Protein AF-A0A4S4L5M2-F1 (afdb_monomer_lite)

Organism: NCBI:txid1095465

InterPro domains:
  IPR040050 Zinc finger protein 830-like [PTHR13278] (2-107)

Foldseek 3Di:
DCVVVVVVVVVVVVPPDPDPQWDQDPVRFTAGNLQRDTDPDPPVVVCPDPSSVVSNVVSVVVVVVVVVVVVVVVVVVVVVVVVVVVVVVPDDDDDDDDDDPPCPVVVVVPPPD

Secondary structure (DSSP, 8-state):
--HHHHHHHHHHHHTS---TTEEE-TTS-EEETTT-SB--S-HHHHHTSHHHHHHHHHHHHHHHHHHHHHHHHHHHHHHHHHHHHHHHTT-SS---S-S--TTTTTTTGGG--

Radius of gyration: 33.26 Å; chains: 1; bounding box: 83×59×76 Å

Structure (mmCIF, N/CA/C/O backbone):
data_AF-A0A4S4L5M2-F1
#
_entry.id   AF-A0A4S4L5M2-F1
#
loop_
_atom_site.group_PDB
_atom_site.id
_atom_site.type_symbol
_atom_site.label_atom_id
_atom_site.label_alt_id
_atom_site.label_comp_id
_atom_site.label_asym_id
_atom_site.label_entity_id
_atom_site.label_seq_id
_atom_site.pdbx_PDB_ins_code
_atom_site.Cartn_x
_atom_site.Cartn_y
_atom_site.Cartn_z
_atom_site.occupancy
_atom_site.B_iso_or_equiv
_atom_site.auth_seq_id
_atom_site.auth_comp_id
_atom_site.auth_asym_id
_atom_site.auth_atom_id
_atom_site.pdbx_PDB_model_num
ATOM 1 N N . MET A 1 1 ? -35.259 0.597 23.510 1.00 49.66 1 MET A N 1
ATOM 2 C CA . MET A 1 1 ? -34.130 1.521 23.776 1.00 49.66 1 MET A CA 1
ATOM 3 C C . MET A 1 1 ? -32.832 0.956 23.187 1.00 49.66 1 MET A C 1
ATOM 5 O O . MET A 1 1 ? -31.989 0.442 23.911 1.00 49.66 1 MET A O 1
ATOM 9 N N . SER A 1 2 ? -32.679 0.988 21.860 1.00 57.12 2 SER A N 1
ATOM 10 C CA . SER A 1 2 ? -31.578 0.326 21.120 1.00 57.12 2 SER A CA 1
ATOM 11 C C . SER A 1 2 ? -30.596 1.308 20.472 1.00 57.12 2 SER A C 1
ATOM 13 O O . SER A 1 2 ? -29.678 0.909 19.754 1.00 57.12 2 SER A O 1
ATOM 15 N N . ASP A 1 3 ? -30.788 2.598 20.715 1.00 69.62 3 ASP A N 1
ATOM 16 C CA . ASP A 1 3 ? -30.326 3.638 19.798 1.00 69.62 3 ASP A CA 1
ATOM 17 C C . ASP A 1 3 ? -28.936 4.160 20.166 1.00 69.62 3 ASP A C 1
ATOM 19 O O . ASP A 1 3 ? -28.155 4.481 19.278 1.00 69.62 3 ASP A O 1
ATOM 23 N N . VAL A 1 4 ? -28.538 4.062 21.440 1.00 77.12 4 VAL A N 1
ATOM 24 C CA . VAL A 1 4 ? -27.172 4.377 21.902 1.00 77.12 4 VAL A CA 1
ATOM 25 C C . VAL A 1 4 ? -26.142 3.416 21.307 1.00 77.12 4 VAL A C 1
ATOM 27 O O . VAL A 1 4 ? -2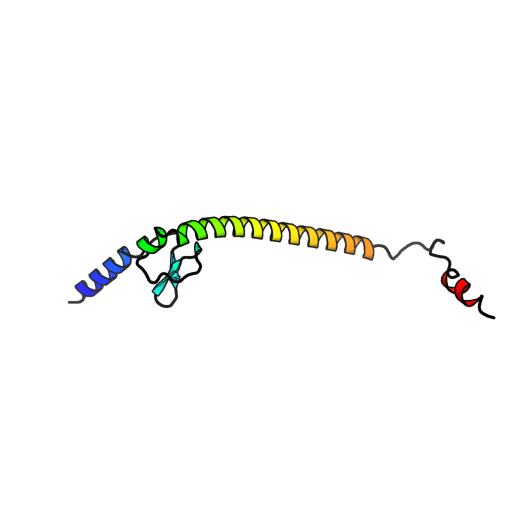5.093 3.837 20.826 1.00 77.12 4 VAL A O 1
ATOM 30 N N . ARG A 1 5 ? -26.440 2.108 21.274 1.00 72.00 5 ARG A N 1
ATOM 31 C CA . ARG A 1 5 ? -25.525 1.110 20.690 1.00 72.00 5 ARG A CA 1
ATOM 32 C C . ARG A 1 5 ? -25.369 1.309 19.183 1.00 72.00 5 ARG A C 1
ATOM 34 O O . ARG A 1 5 ? -24.265 1.153 18.670 1.00 72.00 5 ARG A O 1
ATOM 41 N N . LYS A 1 6 ? -26.448 1.676 18.483 1.00 74.69 6 LYS A N 1
ATOM 42 C CA . LYS A 1 6 ? -26.414 2.006 17.051 1.00 74.69 6 LYS A CA 1
ATOM 43 C C . LYS A 1 6 ? -25.616 3.289 16.794 1.00 74.69 6 LYS A C 1
ATOM 45 O O . LYS A 1 6 ? -24.751 3.275 15.926 1.00 74.69 6 LYS A O 1
ATOM 50 N N . LEU A 1 7 ? -25.811 4.332 17.604 1.00 66.69 7 LEU A N 1
ATOM 51 C CA . LEU A 1 7 ? -25.052 5.588 17.541 1.00 66.69 7 LEU A CA 1
ATOM 52 C C . LEU A 1 7 ? -23.551 5.387 17.780 1.00 66.69 7 LEU A C 1
ATOM 54 O O . LEU A 1 7 ? -22.736 5.872 17.002 1.00 66.69 7 LEU A O 1
ATOM 58 N N . LEU A 1 8 ? -23.165 4.619 18.802 1.00 71.56 8 LEU A N 1
ATOM 59 C CA . LEU A 1 8 ? -21.753 4.323 19.081 1.00 71.56 8 LEU A CA 1
ATOM 60 C C . LEU A 1 8 ? -21.114 3.469 17.979 1.00 71.56 8 LEU A C 1
ATOM 62 O O . LEU A 1 8 ? -19.937 3.642 17.656 1.00 71.56 8 LEU A O 1
ATOM 66 N N . LYS A 1 9 ? -21.884 2.557 17.374 1.00 64.12 9 LYS A N 1
ATOM 67 C CA . LYS A 1 9 ? -21.423 1.737 16.248 1.00 64.12 9 LYS A CA 1
ATOM 68 C C . LYS A 1 9 ? -21.266 2.575 14.975 1.00 64.12 9 LYS A C 1
ATOM 70 O O . LYS A 1 9 ? -20.269 2.391 14.285 1.00 64.12 9 LYS A O 1
ATOM 75 N N . ALA A 1 10 ? -22.169 3.522 14.720 1.00 60.94 10 ALA A N 1
ATOM 76 C CA . ALA A 1 10 ? -22.063 4.496 13.632 1.00 60.94 10 ALA A CA 1
ATOM 77 C C . ALA A 1 10 ? -20.855 5.433 13.823 1.00 60.94 10 ALA A C 1
ATOM 79 O O . ALA A 1 10 ? -20.025 5.554 12.928 1.00 60.94 10 ALA A O 1
ATOM 80 N N . LYS A 1 11 ? -20.651 5.980 15.028 1.00 63.62 11 LYS A N 1
ATOM 81 C CA . LYS A 1 11 ? -19.477 6.813 15.349 1.00 63.62 11 LYS A CA 1
ATOM 82 C C . LYS A 1 11 ? -18.151 6.061 15.212 1.00 63.62 11 LYS A C 1
ATOM 84 O O . LYS A 1 11 ? -17.164 6.613 14.740 1.00 63.62 11 LYS A O 1
ATOM 89 N N . ARG A 1 12 ? -18.121 4.770 15.557 1.00 63.25 12 ARG A N 1
ATOM 90 C CA . ARG A 1 12 ? -16.941 3.915 15.337 1.00 63.25 12 ARG A CA 1
ATOM 91 C C . ARG A 1 12 ? -16.690 3.630 13.850 1.00 63.25 12 ARG A C 1
ATOM 93 O O . ARG A 1 12 ? -15.552 3.370 13.474 1.00 63.25 12 ARG A O 1
ATOM 100 N N . GLN A 1 13 ? -17.731 3.645 13.017 1.00 58.47 13 GLN A N 1
ATOM 101 C CA . GLN A 1 13 ? -17.596 3.537 11.563 1.00 58.47 13 GLN A CA 1
ATOM 102 C C . GLN A 1 13 ? -17.086 4.841 10.940 1.00 58.47 13 GLN A C 1
ATOM 104 O O . GLN A 1 13 ? -16.251 4.766 10.047 1.00 58.47 13 GLN A O 1
ATOM 109 N N . GLU A 1 14 ? -17.506 6.001 11.451 1.00 58.38 14 GLU A N 1
ATOM 110 C CA . GLU A 1 14 ? -16.975 7.318 11.055 1.00 58.38 14 GLU A CA 1
ATOM 111 C C . GLU A 1 14 ? -15.496 7.493 11.435 1.00 58.38 14 GLU A C 1
ATOM 113 O O . GLU A 1 14 ? -14.732 8.068 10.673 1.00 58.38 14 GLU A O 1
ATOM 118 N N . ALA A 1 15 ? -15.062 6.942 12.574 1.00 61.12 15 ALA A N 1
A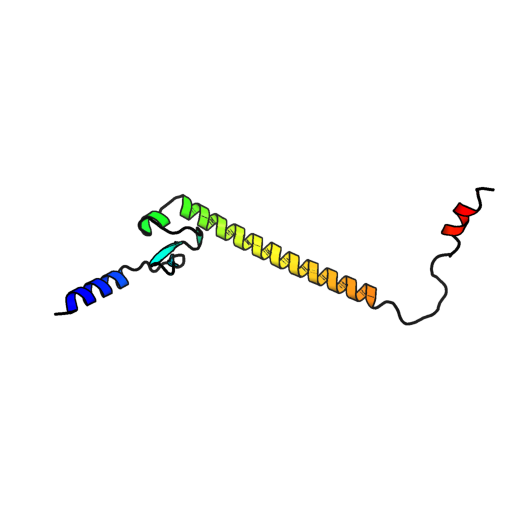TOM 119 C CA . ALA A 1 15 ? -13.656 6.940 12.990 1.00 61.12 15 ALA A CA 1
ATOM 120 C C . ALA A 1 15 ? -12.801 5.860 12.298 1.00 61.12 15 ALA A C 1
ATOM 122 O O . ALA A 1 15 ? -11.651 5.635 12.689 1.00 61.12 15 ALA A O 1
ATOM 123 N N . ARG A 1 16 ? -13.343 5.135 11.305 1.00 69.19 16 ARG A N 1
ATOM 124 C CA . ARG A 1 16 ? -12.507 4.238 10.505 1.00 69.19 16 ARG A CA 1
ATOM 125 C C . ARG A 1 16 ? -11.525 5.073 9.712 1.00 69.19 16 ARG A C 1
ATOM 127 O O . ARG A 1 16 ? -11.872 6.061 9.076 1.00 69.19 16 ARG A O 1
ATOM 134 N N . VAL A 1 17 ? -10.289 4.615 9.729 1.00 73.44 17 VAL A N 1
ATOM 135 C CA . VAL A 1 17 ? -9.215 5.227 8.972 1.00 73.44 17 VAL A CA 1
ATOM 136 C C . VAL A 1 17 ? -9.488 4.984 7.492 1.00 73.44 17 VAL A C 1
ATOM 138 O O . VAL A 1 17 ? -9.380 3.854 7.016 1.00 73.44 17 VAL A O 1
ATOM 141 N N . VAL A 1 18 ? -9.826 6.045 6.764 1.00 70.62 18 VAL A N 1
ATOM 142 C CA . VAL A 1 18 ? -9.896 6.033 5.301 1.00 70.62 18 VAL A CA 1
ATOM 143 C C . VAL A 1 18 ? -8.539 6.496 4.783 1.00 70.62 18 VAL A C 1
ATOM 145 O O . VAL A 1 18 ? -8.265 7.689 4.703 1.00 70.62 18 VAL A O 1
ATOM 148 N N . HIS A 1 19 ? -7.647 5.549 4.496 1.00 75.81 19 HIS A N 1
ATOM 149 C CA . HIS A 1 19 ? -6.320 5.845 3.958 1.00 75.81 19 HIS A CA 1
ATOM 150 C C . HIS A 1 19 ? -5.969 4.835 2.855 1.00 75.81 19 HIS A C 1
ATOM 152 O O . HIS A 1 19 ? -6.210 3.646 3.053 1.00 75.81 19 HIS A O 1
ATOM 158 N N . PRO A 1 20 ? -5.365 5.250 1.723 1.00 82.62 20 PRO A N 1
ATOM 159 C CA . PRO A 1 20 ? -5.123 4.376 0.563 1.00 82.62 20 PRO A CA 1
ATOM 160 C C . PRO A 1 20 ? -4.240 3.157 0.866 1.00 82.62 20 PRO A C 1
ATOM 162 O O . PRO A 1 20 ? -4.364 2.122 0.223 1.00 82.62 20 PRO A O 1
ATOM 165 N N . TYR A 1 21 ? -3.368 3.256 1.872 1.00 81.75 21 TYR A N 1
ATOM 1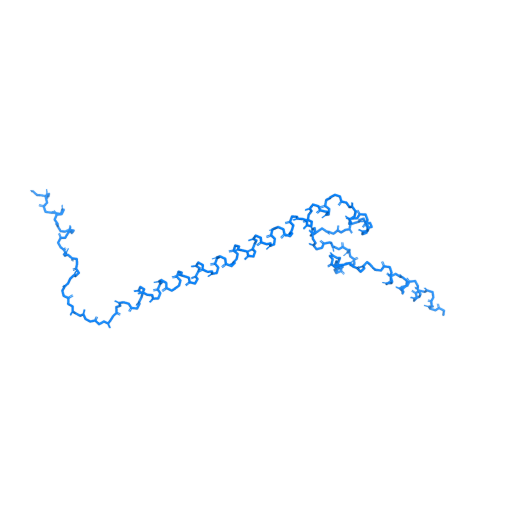66 C CA . TYR A 1 21 ? -2.512 2.148 2.314 1.00 81.75 21 TYR A CA 1
ATOM 167 C C . TYR A 1 21 ? -3.064 1.375 3.528 1.00 81.75 21 TYR A C 1
ATOM 169 O O . TYR A 1 21 ? -2.403 0.457 4.016 1.00 81.75 21 TYR A O 1
ATOM 177 N N . ALA A 1 22 ? -4.235 1.753 4.056 1.00 87.81 22 ALA A N 1
ATOM 178 C CA . ALA A 1 22 ? -4.873 1.069 5.179 1.00 87.81 22 ALA A CA 1
ATOM 179 C C . ALA A 1 22 ? -5.803 -0.031 4.671 1.00 87.81 22 ALA A C 1
ATOM 181 O O . ALA A 1 22 ? -6.756 0.225 3.943 1.00 87.81 22 ALA A O 1
ATOM 182 N N . THR A 1 23 ? -5.559 -1.258 5.115 1.00 83.81 23 THR A N 1
ATOM 183 C CA . THR A 1 23 ? -6.443 -2.399 4.865 1.00 83.81 23 THR A CA 1
ATOM 184 C C . THR A 1 23 ? -6.842 -3.022 6.192 1.00 83.81 23 THR A C 1
ATOM 186 O O . THR A 1 23 ? -6.032 -3.113 7.111 1.00 83.81 23 THR A O 1
ATOM 189 N N . TYR A 1 24 ? -8.098 -3.430 6.329 1.00 85.19 24 TYR A N 1
ATOM 190 C CA . TYR A 1 24 ? -8.557 -4.172 7.500 1.00 85.19 24 TYR A CA 1
ATOM 191 C C . TYR A 1 24 ? -8.498 -5.668 7.184 1.00 85.19 24 TYR A C 1
ATOM 193 O O . TYR A 1 24 ? -9.064 -6.114 6.190 1.00 85.19 24 TYR A O 1
ATOM 201 N N . GLY A 1 25 ? -7.799 -6.442 8.013 1.00 83.12 25 GLY A N 1
ATOM 202 C CA . GLY A 1 25 ? -7.789 -7.902 7.912 1.00 83.12 25 GLY A CA 1
ATOM 203 C C . GLY A 1 25 ? -9.085 -8.533 8.435 1.00 83.12 25 GLY A C 1
ATOM 204 O O . GLY A 1 25 ? -9.895 -7.869 9.082 1.00 83.12 25 GLY A O 1
ATOM 205 N N . ALA A 1 26 ? -9.246 -9.844 8.227 1.00 73.62 26 ALA A N 1
ATOM 206 C CA . ALA A 1 26 ? -10.436 -10.607 8.635 1.00 73.62 26 ALA A CA 1
ATOM 207 C C . ALA A 1 26 ? -10.762 -10.516 10.143 1.00 73.62 26 ALA A C 1
ATOM 209 O O . ALA A 1 26 ? -11.920 -10.617 10.534 1.00 73.62 26 ALA A O 1
ATOM 210 N N . GLY A 1 27 ? -9.759 -10.264 10.992 1.00 76.31 27 GLY A N 1
ATOM 211 C CA . GLY A 1 27 ? -9.929 -10.055 12.437 1.00 76.31 27 GLY A CA 1
ATOM 212 C C . GLY A 1 27 ? -10.200 -8.606 12.861 1.00 76.31 27 GLY A C 1
ATOM 213 O O . GLY A 1 27 ? -10.143 -8.304 14.049 1.00 76.31 27 GLY A O 1
ATOM 214 N N . GLY A 1 28 ? -10.416 -7.678 11.921 1.00 76.50 28 GLY A N 1
ATOM 215 C CA . GLY A 1 28 ? -10.565 -6.247 12.218 1.00 76.50 28 GLY A CA 1
ATOM 216 C C . GLY A 1 28 ? -9.255 -5.536 12.578 1.00 76.50 28 GLY A C 1
ATOM 217 O O . GLY A 1 28 ? -9.278 -4.372 12.976 1.00 76.50 28 GLY A O 1
ATOM 218 N N . GLN A 1 29 ? -8.111 -6.209 12.424 1.00 82.06 29 GLN A N 1
ATOM 219 C CA . GLN A 1 29 ? -6.793 -5.609 12.604 1.00 82.06 29 GLN A CA 1
ATOM 220 C C . GLN A 1 29 ? -6.444 -4.723 11.403 1.00 82.06 29 GLN A C 1
ATOM 222 O O . GLN A 1 29 ? -6.568 -5.146 10.253 1.00 82.06 29 GLN A O 1
ATOM 227 N N . LEU A 1 30 ? -5.971 -3.507 11.674 1.00 86.31 30 LEU A N 1
ATOM 228 C CA . LEU A 1 30 ? -5.426 -2.613 10.656 1.00 86.31 30 LEU A CA 1
ATOM 229 C C . LEU A 1 30 ? -4.086 -3.150 10.149 1.00 86.31 30 LEU A C 1
ATOM 231 O O . LEU A 1 30 ? -3.204 -3.494 10.934 1.00 86.31 30 LEU A O 1
ATOM 235 N N . ARG A 1 31 ? -3.908 -3.187 8.835 1.00 88.44 31 ARG A N 1
ATOM 236 C CA . ARG A 1 31 ? -2.676 -3.572 8.152 1.00 88.44 31 ARG A CA 1
ATOM 237 C C . ARG A 1 31 ? -2.279 -2.472 7.182 1.00 88.44 31 ARG A C 1
ATOM 239 O O . ARG A 1 31 ? -3.103 -1.967 6.421 1.00 88.44 31 ARG A O 1
ATOM 246 N N . CYS A 1 32 ? -1.003 -2.110 7.212 1.00 87.50 32 CYS A N 1
ATOM 247 C CA . CYS A 1 32 ? -0.433 -1.172 6.259 1.00 87.50 32 CYS A CA 1
ATOM 248 C C . CYS A 1 32 ? 0.099 -1.946 5.051 1.00 87.50 32 CYS A C 1
ATOM 250 O O . CYS A 1 32 ? 1.005 -2.765 5.209 1.00 87.50 32 CYS A O 1
ATOM 252 N N . THR A 1 33 ? -0.440 -1.699 3.858 1.00 86.88 33 THR A N 1
ATOM 253 C CA . THR A 1 33 ? -0.014 -2.391 2.627 1.00 86.88 33 THR A CA 1
ATOM 254 C C . THR A 1 33 ? 1.427 -2.052 2.261 1.00 86.88 33 THR A C 1
ATOM 256 O O . THR A 1 33 ? 2.198 -2.950 1.952 1.00 86.88 33 THR A O 1
ATOM 259 N N . ALA A 1 34 ? 1.837 -0.792 2.430 1.00 84.81 34 ALA A N 1
ATOM 260 C CA . ALA A 1 34 ? 3.201 -0.341 2.145 1.00 84.81 34 ALA A CA 1
ATOM 261 C C . ALA A 1 34 ? 4.265 -0.879 3.120 1.00 84.81 34 ALA A C 1
ATOM 263 O O . ALA A 1 34 ? 5.455 -0.797 2.846 1.00 84.81 34 ALA A O 1
ATOM 264 N N . CYS A 1 35 ? 3.875 -1.378 4.296 1.00 84.06 35 CYS A N 1
ATOM 265 C CA . CYS A 1 35 ? 4.813 -1.987 5.245 1.00 84.06 35 CYS A CA 1
ATOM 266 C C . CYS A 1 35 ? 4.644 -3.506 5.347 1.00 84.06 35 CYS A C 1
ATOM 268 O O . CYS A 1 35 ? 5.504 -4.167 5.912 1.00 84.06 35 CYS A O 1
ATOM 270 N N . GLY A 1 36 ? 3.516 -4.058 4.898 1.00 81.69 36 GLY A N 1
ATOM 271 C CA . GLY A 1 36 ? 3.146 -5.459 5.106 1.00 81.69 36 GLY A CA 1
ATOM 272 C C . GLY A 1 36 ? 2.819 -5.828 6.560 1.00 81.69 36 GLY A C 1
ATOM 273 O O . GLY A 1 36 ? 2.377 -6.953 6.809 1.00 81.69 36 GLY A O 1
ATOM 274 N N . VAL A 1 37 ? 2.973 -4.901 7.514 1.00 83.19 37 VAL A N 1
ATOM 275 C CA . VAL A 1 37 ? 2.840 -5.148 8.959 1.00 83.19 37 VAL A CA 1
ATOM 276 C C . VAL A 1 37 ? 1.432 -4.816 9.462 1.00 83.19 37 VAL A C 1
ATOM 278 O O . VAL A 1 37 ? 0.808 -3.834 9.049 1.00 83.19 37 VAL A O 1
ATOM 281 N N . GLY A 1 38 ? 0.945 -5.635 10.398 1.00 82.81 38 GLY A N 1
ATOM 282 C CA . GLY A 1 38 ? -0.241 -5.335 11.195 1.00 82.81 38 GLY A CA 1
ATOM 283 C C . GLY A 1 38 ? 0.029 -4.185 12.168 1.00 82.81 38 GLY A C 1
ATOM 284 O O . GLY A 1 38 ? 0.888 -4.278 13.044 1.00 82.81 38 GLY A O 1
ATOM 285 N N . VAL A 1 39 ? -0.719 -3.100 12.028 1.00 82.56 39 VAL A N 1
ATOM 286 C CA . VAL A 1 39 ? -0.617 -1.899 12.851 1.00 82.56 39 VAL A CA 1
ATOM 287 C C . VAL A 1 39 ? -1.244 -2.187 14.220 1.00 82.56 39 VAL A C 1
ATOM 289 O O . VAL A 1 39 ? -2.455 -2.350 14.338 1.00 82.56 39 VAL A O 1
ATOM 292 N N . LYS A 1 40 ? -0.399 -2.317 15.254 1.00 76.69 40 LYS A N 1
ATOM 293 C CA . LYS A 1 40 ? -0.815 -2.531 16.660 1.00 76.69 40 LYS A CA 1
ATOM 294 C C . LYS A 1 40 ? -1.033 -1.222 17.435 1.00 76.69 40 LYS A C 1
ATOM 296 O O . LYS A 1 40 ? -1.701 -1.224 18.461 1.00 76.69 40 LYS A O 1
ATOM 301 N N . VAL A 1 41 ? -0.449 -0.125 16.955 1.00 72.69 41 VAL A N 1
ATOM 302 C CA . VAL A 1 41 ? -0.567 1.235 17.513 1.00 72.69 41 VAL A CA 1
ATOM 303 C C . VAL A 1 41 ? -1.661 2.022 16.784 1.00 72.69 41 VAL A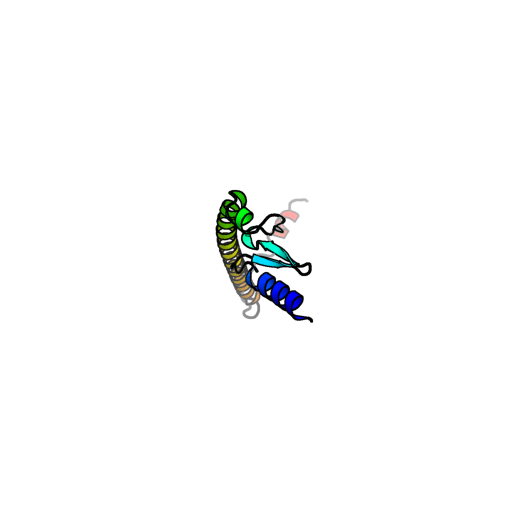 C 1
ATOM 305 O O . VAL A 1 41 ? -2.143 1.573 15.749 1.00 72.69 41 VAL A O 1
ATOM 308 N N . ALA A 1 42 ? -2.067 3.194 17.278 1.00 81.81 42 ALA A N 1
ATOM 309 C CA . ALA A 1 42 ? -2.977 4.062 16.525 1.00 81.81 42 ALA A CA 1
ATOM 310 C C . ALA A 1 42 ? -2.413 4.347 15.116 1.00 81.81 42 ALA A C 1
ATOM 312 O O . ALA A 1 42 ? -1.212 4.587 14.961 1.00 81.81 42 ALA A O 1
ATOM 313 N N . TRP A 1 43 ? -3.271 4.312 14.090 1.00 83.38 43 TRP A N 1
ATOM 314 C CA . TRP A 1 43 ? -2.858 4.454 12.686 1.00 83.38 43 TRP A CA 1
ATOM 315 C C . TRP A 1 43 ? -2.041 5.726 12.426 1.00 83.38 43 TRP A C 1
ATOM 317 O O . TRP A 1 43 ? -1.024 5.676 11.738 1.00 83.38 43 TRP A O 1
ATOM 327 N N . GLU A 1 44 ? -2.432 6.842 13.039 1.00 83.50 44 GLU A N 1
ATOM 328 C CA . GLU A 1 44 ? -1.736 8.128 12.919 1.00 83.50 44 GLU A CA 1
ATOM 329 C C . GLU A 1 44 ? -0.275 8.046 13.388 1.00 83.50 44 GLU A C 1
ATOM 331 O O . GLU A 1 44 ? 0.632 8.540 12.716 1.00 83.50 44 GLU A O 1
ATOM 336 N N . GLY A 1 45 ? -0.017 7.326 14.485 1.00 86.31 45 GLY A N 1
ATOM 337 C CA . GLY A 1 45 ? 1.337 7.093 14.988 1.00 86.31 45 GLY A CA 1
ATOM 338 C C . GLY A 1 45 ? 2.172 6.198 14.067 1.00 86.31 45 GLY A C 1
ATOM 339 O O . GLY A 1 45 ? 3.380 6.395 13.936 1.00 86.31 45 GLY A O 1
ATOM 340 N N . HIS A 1 46 ? 1.537 5.244 13.378 1.00 86.94 46 HIS A N 1
ATOM 341 C CA . HIS A 1 46 ? 2.218 4.415 12.384 1.00 86.94 46 HIS A CA 1
ATOM 342 C C . HIS A 1 46 ? 2.647 5.239 11.161 1.00 86.94 46 HIS A C 1
ATOM 344 O O . HIS A 1 46 ? 3.813 5.167 10.770 1.00 86.94 46 HIS A O 1
ATOM 350 N N . VAL A 1 47 ? 1.750 6.063 10.605 1.00 86.56 47 VAL A N 1
ATOM 351 C CA . VAL A 1 47 ? 2.039 6.920 9.437 1.00 86.56 47 VAL A CA 1
ATOM 352 C C . VAL A 1 47 ? 3.118 7.961 9.753 1.00 86.56 47 VAL A C 1
ATOM 354 O O . VAL A 1 47 ? 3.996 8.219 8.927 1.00 86.56 47 VAL A O 1
ATOM 357 N N . GLY A 1 48 ? 3.119 8.510 10.971 1.00 85.56 48 GLY A N 1
ATOM 358 C CA . GLY A 1 48 ? 4.135 9.461 11.427 1.00 85.56 48 GLY A CA 1
ATOM 359 C C . GLY A 1 48 ? 5.525 8.857 11.674 1.00 85.56 48 GLY A C 1
ATOM 360 O O . GLY A 1 48 ? 6.504 9.601 11.804 1.00 85.56 48 GLY A O 1
ATOM 361 N N . SER A 1 49 ? 5.647 7.527 11.728 1.00 87.88 49 SER A N 1
ATOM 362 C CA . SER A 1 49 ? 6.901 6.850 12.066 1.00 87.88 49 SER A CA 1
ATOM 363 C C . SER A 1 49 ? 7.940 6.910 10.936 1.00 87.88 49 SER A C 1
ATOM 365 O O . SER A 1 49 ? 7.625 6.854 9.744 1.00 87.88 49 SER A O 1
ATOM 367 N N . LYS A 1 50 ? 9.228 6.971 11.308 1.00 85.19 50 LYS A N 1
ATOM 368 C CA . LYS A 1 50 ? 10.344 6.916 10.345 1.00 85.19 50 LYS A CA 1
ATOM 369 C C . LYS A 1 50 ? 10.323 5.617 9.533 1.00 85.19 50 LYS A C 1
ATOM 371 O O . LYS A 1 50 ? 10.592 5.651 8.337 1.00 85.19 50 LYS A O 1
ATOM 376 N N . ALA A 1 51 ? 9.968 4.501 10.170 1.00 84.25 51 ALA A N 1
ATOM 377 C CA . ALA A 1 51 ? 9.884 3.197 9.521 1.00 84.25 51 ALA A CA 1
ATOM 378 C C . ALA A 1 51 ? 8.870 3.194 8.367 1.00 84.25 51 ALA A C 1
ATOM 380 O O . ALA A 1 51 ? 9.200 2.730 7.279 1.00 84.25 51 ALA A O 1
ATOM 381 N N . HIS A 1 52 ? 7.681 3.778 8.563 1.00 86.00 52 HIS A N 1
ATOM 382 C CA . HIS A 1 52 ? 6.678 3.871 7.502 1.00 86.00 52 HIS A CA 1
ATOM 383 C C . HIS A 1 52 ? 7.178 4.701 6.315 1.00 86.00 52 HIS A C 1
ATOM 385 O O . HIS A 1 52 ? 7.133 4.231 5.182 1.00 86.00 52 HIS A O 1
ATOM 391 N N . ARG A 1 53 ? 7.741 5.892 6.568 1.00 87.75 53 ARG A N 1
ATOM 392 C CA . ARG A 1 53 ? 8.285 6.758 5.504 1.00 87.75 53 ARG A CA 1
ATOM 393 C C . ARG A 1 53 ? 9.366 6.063 4.671 1.00 87.75 53 ARG A C 1
ATOM 395 O O . ARG A 1 53 ? 9.350 6.152 3.447 1.00 87.75 53 ARG A O 1
ATOM 402 N N . VAL A 1 54 ? 10.287 5.358 5.328 1.00 88.12 54 VAL A N 1
ATOM 403 C CA . VAL A 1 54 ? 11.367 4.625 4.648 1.00 88.12 54 VAL A CA 1
ATOM 404 C C . VAL A 1 54 ? 10.812 3.441 3.862 1.00 88.12 54 VAL A C 1
ATOM 406 O O . VAL A 1 54 ? 11.194 3.249 2.712 1.00 88.12 54 VAL A O 1
ATOM 409 N N . ASN A 1 55 ? 9.886 2.675 4.437 1.00 86.00 55 ASN A N 1
ATOM 410 C CA . ASN A 1 55 ? 9.303 1.522 3.756 1.00 86.00 55 ASN A CA 1
ATOM 411 C C . ASN A 1 55 ? 8.476 1.932 2.537 1.00 86.00 55 ASN A C 1
ATOM 413 O O . ASN A 1 55 ? 8.625 1.317 1.492 1.00 86.00 55 ASN A O 1
ATOM 417 N N . VAL A 1 56 ? 7.693 3.013 2.613 1.00 86.31 56 VAL A N 1
ATOM 418 C CA . VAL A 1 56 ? 6.970 3.550 1.447 1.00 86.31 56 VAL A CA 1
ATOM 419 C C . VAL A 1 56 ? 7.942 3.931 0.327 1.00 86.31 56 VAL A C 1
ATOM 421 O O . VAL A 1 56 ? 7.703 3.603 -0.833 1.00 86.31 56 VAL A O 1
ATOM 424 N N . ALA A 1 57 ? 9.057 4.590 0.658 1.00 83.75 57 ALA A N 1
ATOM 425 C CA . ALA A 1 57 ? 10.073 4.944 -0.330 1.00 83.75 57 ALA A CA 1
ATOM 426 C C . ALA A 1 57 ? 10.772 3.710 -0.928 1.00 83.75 57 ALA A C 1
ATOM 428 O O . ALA A 1 57 ? 11.099 3.711 -2.112 1.00 83.75 57 ALA A O 1
ATOM 429 N N . ARG A 1 58 ? 10.991 2.661 -0.127 1.00 84.12 58 ARG A N 1
ATOM 430 C CA . ARG A 1 58 ? 11.583 1.398 -0.585 1.00 84.12 58 ARG A CA 1
ATOM 431 C C . ARG A 1 58 ? 10.639 0.611 -1.485 1.00 84.12 58 ARG A C 1
ATOM 433 O O . ARG A 1 58 ? 11.056 0.243 -2.571 1.00 84.12 58 ARG A O 1
ATOM 440 N N . VAL A 1 59 ? 9.384 0.427 -1.077 1.00 83.56 59 VAL A N 1
ATOM 441 C CA . VAL A 1 59 ? 8.384 -0.321 -1.855 1.00 83.56 59 VAL A CA 1
ATOM 442 C C . VAL A 1 59 ? 8.190 0.301 -3.230 1.00 83.56 59 VAL A C 1
ATOM 444 O O . VAL A 1 59 ? 8.168 -0.422 -4.211 1.00 83.56 59 VAL A O 1
ATOM 447 N N . ARG A 1 60 ? 8.149 1.635 -3.332 1.00 80.88 60 ARG A N 1
ATOM 448 C CA . ARG A 1 60 ? 8.050 2.308 -4.637 1.00 80.88 60 ARG A CA 1
ATOM 449 C C . ARG A 1 60 ? 9.230 2.008 -5.561 1.00 80.88 60 ARG A C 1
ATOM 451 O O . ARG A 1 60 ? 9.027 1.827 -6.753 1.00 80.88 60 ARG A O 1
ATOM 458 N N . LYS A 1 61 ? 10.450 1.962 -5.017 1.00 79.31 61 LYS A N 1
ATOM 459 C CA . LYS A 1 61 ? 11.654 1.638 -5.796 1.00 79.31 61 LYS A CA 1
ATOM 460 C C . LYS A 1 61 ? 11.682 0.167 -6.202 1.00 79.31 61 LYS A C 1
ATOM 462 O O . LYS A 1 61 ? 11.963 -0.141 -7.349 1.00 79.31 61 LYS A O 1
ATOM 467 N N . GLU A 1 62 ? 11.357 -0.718 -5.267 1.00 80.62 62 GLU A N 1
ATOM 468 C CA . GLU A 1 62 ? 11.331 -2.161 -5.498 1.00 80.62 62 GLU A CA 1
ATOM 469 C C . GLU A 1 62 ? 10.231 -2.554 -6.491 1.00 80.62 62 GLU A C 1
ATOM 471 O O . GLU A 1 62 ? 10.446 -3.406 -7.342 1.00 80.62 62 GLU A O 1
ATOM 476 N N . GLU A 1 63 ? 9.064 -1.911 -6.440 1.00 80.44 63 GLU A N 1
ATOM 477 C CA . GLU A 1 63 ? 7.983 -2.137 -7.401 1.00 80.44 63 GLU A CA 1
ATOM 478 C C . GLU A 1 63 ? 8.381 -1.704 -8.817 1.00 80.44 63 GLU A C 1
ATOM 480 O O . GLU A 1 63 ? 8.120 -2.432 -9.774 1.00 80.44 63 GLU A O 1
ATOM 485 N N . GLU A 1 64 ? 9.069 -0.568 -8.958 1.00 79.50 64 GLU A N 1
ATOM 486 C CA . GLU A 1 64 ? 9.593 -0.118 -10.250 1.00 79.50 64 GLU A CA 1
ATOM 487 C C . GLU A 1 64 ? 10.655 -1.081 -10.803 1.00 79.50 64 GLU A C 1
ATOM 489 O O . GLU A 1 64 ? 10.625 -1.425 -11.985 1.00 79.50 64 GLU A O 1
ATOM 494 N N . GLU A 1 65 ? 11.570 -1.543 -9.953 1.00 81.69 65 GLU A N 1
ATOM 495 C CA . GLU A 1 65 ? 12.624 -2.480 -10.342 1.00 81.69 65 GLU A CA 1
ATOM 496 C C . GLU A 1 65 ? 12.049 -3.847 -10.725 1.00 81.69 65 GLU A C 1
ATOM 498 O O . GLU A 1 65 ? 12.363 -4.368 -11.793 1.00 81.69 65 GLU A O 1
ATOM 503 N N . ARG A 1 66 ? 11.122 -4.391 -9.924 1.00 81.19 66 ARG A N 1
ATOM 504 C CA . ARG A 1 66 ? 10.439 -5.655 -10.235 1.00 81.19 66 ARG A CA 1
ATOM 505 C C . ARG A 1 66 ? 9.701 -5.587 -11.565 1.00 81.19 66 ARG A C 1
ATOM 507 O O . ARG A 1 66 ? 9.759 -6.551 -12.318 1.00 81.19 66 ARG A O 1
ATOM 514 N N . ARG A 1 67 ? 9.048 -4.461 -11.872 1.00 83.44 67 ARG A N 1
ATOM 515 C CA . ARG A 1 67 ? 8.331 -4.302 -13.143 1.00 83.44 67 ARG A CA 1
ATOM 516 C C . ARG A 1 67 ? 9.282 -4.294 -14.339 1.00 83.44 67 ARG A C 1
ATOM 518 O O . ARG A 1 67 ? 8.979 -4.931 -15.338 1.00 83.44 67 ARG A O 1
ATOM 525 N N . LYS A 1 68 ? 10.438 -3.633 -14.218 1.00 84.56 68 LYS A N 1
ATOM 526 C CA . LYS A 1 68 ? 11.479 -3.635 -15.262 1.00 84.56 68 LYS A CA 1
ATOM 527 C C . LYS A 1 68 ? 12.079 -5.023 -15.467 1.00 84.56 68 LYS A C 1
ATOM 529 O O . LYS A 1 68 ? 12.225 -5.448 -16.603 1.00 84.56 68 LYS A O 1
ATOM 534 N N . VAL A 1 69 ? 12.382 -5.736 -14.382 1.00 85.56 69 VAL A N 1
ATOM 535 C CA . VAL A 1 69 ? 12.931 -7.099 -14.455 1.00 85.56 69 VAL A CA 1
ATOM 536 C C . VAL A 1 69 ? 11.917 -8.069 -15.060 1.00 85.56 69 VAL A C 1
ATOM 538 O O . VAL A 1 69 ? 12.288 -8.925 -15.852 1.00 85.56 69 VAL A O 1
ATOM 541 N N . GLU A 1 70 ? 10.638 -7.956 -14.705 1.00 86.56 70 GLU A N 1
ATOM 542 C CA . GLU A 1 70 ? 9.586 -8.796 -15.281 1.00 86.56 70 GLU A CA 1
ATOM 543 C C . GLU A 1 70 ? 9.396 -8.523 -16.779 1.00 86.56 70 GLU A C 1
ATOM 545 O O . GLU A 1 70 ? 9.358 -9.467 -17.562 1.00 86.56 70 GLU A O 1
ATOM 550 N N . GLU A 1 71 ? 9.378 -7.253 -17.187 1.00 86.88 71 GLU A N 1
ATOM 551 C CA . GLU A 1 71 ? 9.308 -6.853 -18.598 1.00 86.88 71 GLU A CA 1
ATOM 552 C C . GLU A 1 71 ? 10.534 -7.328 -19.399 1.00 86.88 71 GLU A C 1
ATOM 554 O O . GLU A 1 71 ? 10.389 -7.850 -20.503 1.00 86.88 71 GLU A O 1
ATOM 559 N N . GLU A 1 72 ? 11.738 -7.226 -18.828 1.00 86.88 72 GLU A N 1
ATOM 560 C CA . GLU A 1 72 ? 12.961 -7.744 -19.446 1.00 86.88 72 GLU A CA 1
ATOM 561 C C . GLU A 1 72 ? 12.923 -9.270 -19.582 1.00 86.88 72 GLU A C 1
ATOM 563 O O . GLU A 1 72 ? 13.247 -9.795 -20.644 1.00 86.88 72 GLU A O 1
ATOM 568 N N . ARG A 1 73 ? 12.469 -9.992 -18.549 1.00 88.50 73 ARG A N 1
ATOM 569 C CA . ARG A 1 73 ? 12.353 -11.458 -18.592 1.00 88.50 73 ARG A CA 1
ATOM 570 C C . ARG A 1 73 ? 11.408 -11.930 -19.690 1.00 88.50 73 ARG A C 1
ATOM 572 O O . ARG A 1 73 ? 11.781 -12.834 -20.428 1.00 88.50 73 ARG A O 1
ATOM 579 N N . VAL A 1 74 ? 10.232 -11.311 -19.814 1.00 87.75 74 VAL A N 1
ATOM 580 C CA . VAL A 1 74 ? 9.273 -11.645 -20.882 1.00 87.75 74 VAL A CA 1
ATOM 581 C C . VAL A 1 74 ? 9.897 -11.390 -22.253 1.00 87.75 74 VAL A C 1
ATOM 583 O O . VAL A 1 74 ? 9.804 -12.236 -23.135 1.00 87.75 74 VAL A O 1
ATOM 586 N N . ARG A 1 75 ? 10.612 -10.272 -22.419 1.00 88.19 75 ARG A N 1
ATOM 587 C CA . ARG A 1 75 ? 11.268 -9.934 -23.686 1.00 88.19 75 ARG A CA 1
ATOM 588 C C . ARG A 1 75 ? 12.376 -10.920 -24.072 1.00 88.19 75 ARG A C 1
ATOM 590 O O . ARG A 1 75 ? 12.506 -11.255 -25.245 1.00 88.19 75 ARG A O 1
ATOM 597 N N . VAL A 1 76 ? 13.175 -11.375 -23.105 1.00 86.12 76 VAL A N 1
ATOM 598 C CA . VAL A 1 76 ? 14.222 -12.386 -23.337 1.00 86.12 76 VAL A CA 1
ATOM 599 C C . VAL A 1 76 ? 13.600 -13.737 -23.696 1.00 86.12 76 VAL A C 1
ATOM 601 O O . VAL A 1 76 ? 14.093 -14.408 -24.599 1.00 86.12 76 VAL A O 1
ATOM 604 N N . GLU A 1 77 ? 12.507 -14.119 -23.032 1.00 86.56 77 GLU A N 1
ATOM 605 C CA . GLU A 1 77 ? 11.787 -15.369 -23.300 1.00 86.56 77 GLU A CA 1
ATOM 606 C C . GLU A 1 77 ? 11.155 -15.370 -24.704 1.00 86.56 77 GLU A C 1
ATOM 608 O O . GLU A 1 77 ? 11.296 -16.349 -25.437 1.00 86.56 77 GLU A O 1
ATOM 613 N N . GLU A 1 78 ? 10.565 -14.249 -25.137 1.00 83.56 78 GLU A N 1
ATOM 614 C CA . GLU A 1 78 ? 10.063 -14.079 -26.509 1.00 83.56 78 GLU A CA 1
ATOM 615 C C . GLU A 1 78 ? 11.182 -14.158 -27.565 1.00 83.56 78 GLU A C 1
ATOM 617 O O . GLU A 1 78 ? 11.010 -14.821 -28.591 1.00 83.56 78 GLU A O 1
ATOM 622 N N . GLU A 1 79 ? 12.343 -13.531 -27.329 1.00 84.81 79 GLU A N 1
ATOM 623 C CA . GLU A 1 79 ? 13.480 -13.607 -28.262 1.00 84.81 79 GLU A CA 1
ATOM 624 C C . GLU A 1 79 ? 14.060 -15.032 -28.342 1.00 84.81 79 GLU A C 1
ATOM 626 O O . GLU A 1 79 ? 14.451 -15.496 -29.419 1.00 84.81 79 GLU A O 1
ATOM 631 N N . GLU A 1 80 ? 14.105 -15.755 -27.220 1.00 84.62 80 GLU A N 1
ATOM 632 C CA . GLU A 1 80 ? 14.562 -17.145 -27.184 1.00 84.62 80 GLU A CA 1
ATOM 633 C C . GLU A 1 80 ? 13.595 -18.081 -27.926 1.00 84.62 80 GLU A C 1
ATOM 635 O O . GLU A 1 80 ? 14.042 -18.936 -28.698 1.00 84.62 80 GLU A O 1
ATOM 640 N N . GLU A 1 81 ? 12.280 -17.908 -27.755 1.00 83.38 81 GLU A N 1
ATOM 641 C CA . GLU A 1 81 ? 11.281 -18.653 -28.528 1.00 83.38 81 GLU A CA 1
ATOM 642 C C . GLU A 1 81 ? 11.384 -18.376 -30.032 1.00 83.38 81 GLU A C 1
ATOM 644 O O . GLU A 1 81 ? 11.308 -19.309 -30.838 1.00 83.38 81 GLU A O 1
ATOM 649 N N . GLU A 1 82 ? 11.582 -17.118 -30.434 1.00 82.75 82 GLU A N 1
ATOM 650 C CA . GLU A 1 82 ? 11.740 -16.765 -31.845 1.00 82.75 82 GLU A CA 1
ATOM 651 C C . GLU A 1 82 ? 12.999 -17.409 -32.444 1.00 82.75 82 GLU A C 1
ATOM 653 O O . GLU A 1 82 ? 12.951 -17.972 -33.543 1.00 82.75 82 GLU A O 1
ATOM 658 N N . ARG A 1 83 ? 14.119 -17.400 -31.707 1.00 82.75 83 ARG A N 1
ATOM 659 C CA . ARG A 1 83 ? 15.349 -18.092 -32.121 1.00 82.75 83 ARG A CA 1
ATOM 660 C C . ARG A 1 83 ? 15.142 -19.597 -32.259 1.00 82.75 83 ARG A C 1
ATOM 662 O O . ARG A 1 83 ? 15.623 -20.165 -33.236 1.00 82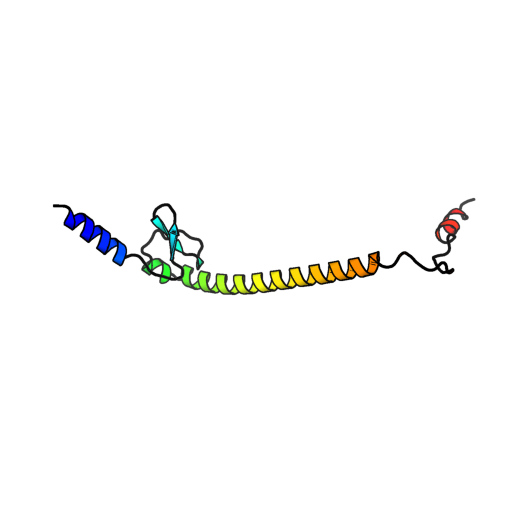.75 83 ARG A O 1
ATOM 669 N N . LYS A 1 84 ? 14.404 -20.235 -31.345 1.00 81.31 84 LYS A N 1
ATOM 670 C CA . LYS A 1 84 ? 14.079 -21.670 -31.439 1.00 81.31 84 LYS A CA 1
ATOM 671 C C . LYS A 1 84 ? 13.239 -21.987 -32.677 1.00 81.31 84 LYS A C 1
ATOM 673 O O . LYS A 1 84 ? 13.581 -22.913 -33.402 1.00 81.31 84 LYS A O 1
ATOM 678 N N . ARG A 1 85 ? 12.215 -21.183 -32.995 1.00 72.19 85 ARG A N 1
ATOM 679 C CA . ARG A 1 85 ? 11.396 -21.388 -34.212 1.00 72.19 85 ARG A CA 1
ATOM 680 C C . ARG A 1 85 ? 12.193 -21.244 -35.511 1.00 72.19 85 ARG A C 1
ATOM 682 O O . ARG A 1 85 ? 11.881 -21.923 -36.482 1.00 72.19 85 ARG A O 1
ATOM 689 N N . ARG A 1 86 ? 13.215 -20.381 -35.546 1.00 69.44 86 ARG A N 1
ATOM 690 C CA . ARG A 1 86 ? 14.106 -20.241 -36.715 1.00 69.44 86 ARG A CA 1
ATOM 691 C C . ARG A 1 86 ? 15.069 -21.418 -36.884 1.00 69.44 86 ARG A C 1
ATOM 693 O O . ARG A 1 86 ? 15.495 -21.664 -38.003 1.00 69.44 86 ARG A O 1
ATOM 700 N N . VAL A 1 87 ? 15.420 -22.109 -35.799 1.00 64.69 87 VAL A N 1
ATOM 701 C CA . VAL A 1 87 ? 16.302 -23.287 -35.835 1.00 64.69 87 VAL A CA 1
ATOM 702 C C . VAL A 1 87 ? 15.529 -24.547 -36.235 1.00 64.69 87 VAL A C 1
ATOM 704 O O . VAL A 1 87 ? 16.026 -25.309 -37.051 1.00 64.69 87 VAL A O 1
ATOM 707 N N . ASP A 1 88 ? 14.306 -24.733 -35.731 1.00 58.38 88 ASP A N 1
ATOM 708 C CA . ASP A 1 88 ? 13.481 -25.921 -36.029 1.00 58.38 88 ASP A CA 1
ATOM 709 C C . ASP A 1 88 ? 12.825 -25.878 -37.428 1.00 58.38 88 ASP A C 1
ATOM 711 O O . ASP A 1 88 ? 12.506 -26.909 -38.004 1.00 58.38 88 ASP A O 1
ATOM 715 N N . GLY A 1 89 ? 12.642 -24.690 -38.020 1.00 51.50 89 GLY A N 1
ATOM 716 C CA . GLY A 1 89 ? 12.071 -24.525 -39.368 1.00 51.50 89 GLY A CA 1
ATOM 717 C C . GLY A 1 89 ? 13.052 -24.743 -40.530 1.00 51.50 89 GLY A C 1
ATOM 718 O O . GLY A 1 89 ? 12.749 -24.337 -41.650 1.00 51.50 89 GLY A O 1
ATOM 719 N N . GLY A 1 90 ? 14.238 -25.295 -40.256 1.00 49.41 90 GLY A N 1
ATOM 720 C CA . GLY A 1 90 ? 15.354 -25.427 -41.197 1.00 49.41 90 GLY A CA 1
ATOM 721 C C . GLY A 1 90 ? 15.626 -26.840 -41.718 1.00 49.41 90 GLY A C 1
ATOM 722 O O . GLY A 1 90 ? 16.678 -27.045 -42.311 1.00 49.41 90 GLY A O 1
ATOM 723 N N . GLU A 1 91 ? 14.726 -27.804 -41.521 1.00 52.59 91 GLU A N 1
ATOM 724 C CA . GLU A 1 91 ? 14.837 -29.144 -42.111 1.00 52.59 91 GLU A CA 1
ATOM 725 C C . GLU A 1 91 ? 13.507 -29.533 -42.759 1.00 52.59 91 GLU A C 1
ATOM 727 O O . GLU A 1 91 ? 12.571 -29.916 -42.071 1.00 52.59 91 GLU A O 1
ATOM 732 N N . GLU A 1 92 ? 13.430 -29.344 -44.081 1.00 47.38 92 GLU A N 1
ATOM 733 C CA . GLU A 1 92 ? 12.762 -30.209 -45.073 1.00 47.38 92 GLU A CA 1
ATOM 734 C C . GLU A 1 92 ? 12.633 -29.453 -46.414 1.00 47.38 92 GLU A C 1
ATOM 736 O O . GLU A 1 92 ? 11.544 -29.032 -46.796 1.00 47.38 92 GLU A O 1
ATOM 741 N N . ASN A 1 93 ? 13.751 -29.233 -47.120 1.00 41.12 93 ASN A N 1
ATOM 742 C CA . ASN A 1 93 ? 13.886 -29.436 -48.574 1.00 41.12 93 ASN A CA 1
ATOM 743 C C . ASN A 1 93 ? 15.337 -29.156 -49.011 1.00 41.12 93 ASN A C 1
ATOM 745 O O . ASN A 1 93 ? 15.963 -28.249 -48.476 1.00 41.12 93 ASN A O 1
ATOM 749 N N . GLU A 1 94 ? 15.787 -29.877 -50.039 1.00 37.88 94 GLU A N 1
ATOM 750 C CA . GLU A 1 94 ? 17.066 -29.758 -50.761 1.00 37.88 94 GLU A CA 1
ATOM 751 C C . GLU A 1 94 ? 18.221 -30.618 -50.214 1.00 37.88 94 GLU A C 1
ATOM 753 O O . GLU A 1 94 ? 19.087 -30.210 -49.444 1.00 37.88 94 GLU A O 1
ATOM 758 N N . GLU A 1 95 ? 18.221 -31.861 -50.706 1.00 48.41 95 GLU A N 1
ATOM 759 C CA . GLU A 1 95 ? 19.426 -32.550 -51.161 1.00 48.41 95 GLU A CA 1
ATOM 760 C C . GLU A 1 95 ? 20.353 -31.555 -51.886 1.00 48.41 95 GLU A C 1
ATOM 762 O O . GLU A 1 95 ? 20.044 -31.186 -53.006 1.00 48.41 95 GLU A O 1
ATOM 767 N N . GLU A 1 96 ? 21.470 -31.131 -51.292 1.00 41.09 96 GLU A N 1
ATOM 768 C CA . GLU A 1 96 ? 22.718 -30.848 -52.016 1.00 41.09 96 GLU A CA 1
ATOM 769 C C . GLU A 1 96 ? 23.915 -30.915 -51.055 1.00 41.09 96 GLU A C 1
ATOM 771 O O . GLU A 1 96 ? 23.868 -30.590 -49.868 1.00 41.09 96 GLU A O 1
ATOM 776 N N . GLU A 1 97 ? 24.998 -31.435 -51.607 1.00 48.16 97 GLU A N 1
ATOM 777 C CA . GLU A 1 97 ? 26.247 -31.834 -50.983 1.00 48.16 97 GLU A CA 1
ATOM 778 C C . GLU A 1 97 ? 26.938 -30.675 -50.244 1.00 48.16 97 GLU A C 1
ATOM 780 O O . GLU A 1 97 ? 27.411 -29.714 -50.847 1.00 48.16 97 GLU A O 1
ATOM 785 N N . GLY A 1 98 ? 27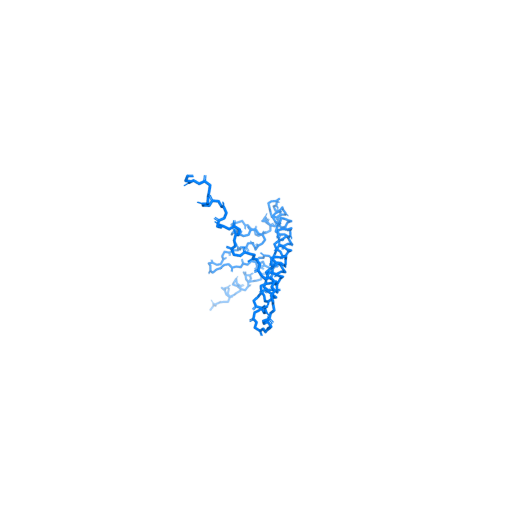.071 -30.776 -48.919 1.00 49.41 98 GLY A N 1
ATOM 786 C CA . GLY A 1 98 ? 27.848 -29.783 -48.165 1.00 49.41 98 GLY A CA 1
ATOM 787 C C . GLY A 1 98 ? 27.985 -29.994 -46.658 1.00 49.41 98 GLY A C 1
ATOM 788 O O . GLY A 1 98 ? 28.591 -29.164 -45.981 1.00 49.41 98 GLY A O 1
ATOM 789 N N . GLY A 1 99 ? 27.446 -31.081 -46.103 1.00 46.34 99 GLY A N 1
ATOM 790 C CA . GLY A 1 99 ? 27.527 -31.380 -44.676 1.00 46.34 99 GLY A CA 1
ATOM 791 C C . GLY A 1 99 ? 28.757 -32.214 -44.329 1.00 46.34 99 GLY A C 1
ATOM 792 O O . GLY A 1 99 ? 28.813 -33.380 -44.689 1.00 46.34 99 GLY A O 1
ATOM 793 N N . PHE A 1 100 ? 29.709 -31.597 -43.623 1.00 51.47 100 PHE A N 1
ATOM 794 C CA . PHE A 1 100 ? 30.703 -32.192 -42.711 1.00 51.47 100 PHE A CA 1
ATOM 795 C C . PHE A 1 100 ? 31.346 -33.540 -43.142 1.00 51.47 100 PHE A C 1
ATOM 797 O O . PHE A 1 100 ? 30.696 -34.582 -43.059 1.00 51.47 100 PHE A O 1
ATOM 804 N N . PRO A 1 101 ? 32.642 -33.585 -43.521 1.00 65.12 101 PRO A N 1
ATOM 805 C CA . PRO A 1 101 ? 33.277 -34.835 -43.934 1.00 65.12 101 PRO A CA 1
ATOM 806 C C . PRO A 1 101 ? 33.220 -35.869 -42.802 1.00 65.12 101 PRO A C 1
ATOM 808 O O . PRO A 1 101 ? 33.758 -35.652 -41.711 1.00 65.12 101 PRO A O 1
ATOM 811 N N . ALA A 1 102 ? 32.587 -37.011 -43.084 1.00 59.28 102 ALA A N 1
ATOM 812 C CA . ALA A 1 102 ? 32.442 -38.149 -42.172 1.00 59.28 102 ALA A CA 1
ATOM 813 C C . ALA A 1 102 ? 33.793 -38.734 -41.697 1.00 59.28 102 ALA A C 1
ATOM 815 O O . ALA A 1 102 ? 33.832 -39.561 -40.788 1.00 59.28 102 ALA A O 1
ATOM 816 N N . ASP A 1 103 ? 34.903 -38.263 -42.266 1.00 52.53 103 ASP A N 1
ATOM 817 C CA . ASP A 1 103 ? 36.259 -38.724 -41.987 1.00 52.53 103 ASP A CA 1
ATOM 818 C C . ASP A 1 103 ? 37.002 -37.923 -40.906 1.00 52.53 103 ASP A C 1
ATOM 820 O O . ASP A 1 103 ? 38.092 -38.318 -40.500 1.00 52.53 103 ASP A O 1
ATOM 824 N N . PHE A 1 104 ? 36.417 -36.857 -40.343 1.00 61.91 104 PHE A N 1
ATOM 825 C CA . PHE A 1 104 ? 37.079 -36.091 -39.274 1.00 61.91 104 PHE A CA 1
ATOM 826 C C . PHE A 1 104 ? 37.293 -36.904 -37.977 1.00 61.91 104 PHE A C 1
ATOM 828 O O . PHE A 1 104 ? 38.308 -36.747 -37.301 1.00 61.91 104 PHE A O 1
ATOM 835 N N . PHE A 1 105 ? 36.371 -37.811 -37.626 1.00 56.84 105 PHE A N 1
ATOM 836 C CA . PHE A 1 105 ? 36.509 -38.689 -36.447 1.00 56.84 105 PHE A CA 1
ATOM 837 C C . PHE A 1 105 ? 37.211 -40.024 -36.744 1.00 56.84 105 PHE A C 1
ATOM 839 O O . PHE A 1 105 ? 37.570 -40.754 -35.815 1.00 56.84 105 PHE A O 1
ATOM 846 N N . SER A 1 106 ? 37.436 -40.338 -38.019 1.00 56.50 106 SER A N 1
ATOM 847 C CA . SER A 1 106 ? 38.075 -41.582 -38.458 1.00 56.50 106 SER A CA 1
ATOM 848 C C . SER A 1 106 ? 39.607 -41.495 -38.429 1.00 56.50 106 SER A C 1
ATOM 850 O O . SER A 1 106 ? 40.268 -42.508 -38.200 1.00 56.50 106 SER A O 1
ATOM 852 N N . ASP A 1 107 ? 40.176 -40.290 -38.551 1.00 55.72 107 ASP A N 1
ATOM 853 C CA . ASP A 1 107 ? 41.630 -40.084 -38.669 1.00 55.72 107 ASP A CA 1
ATOM 854 C C . ASP A 1 107 ? 42.405 -40.234 -37.341 1.00 55.72 107 ASP A C 1
ATOM 856 O O . ASP A 1 107 ? 43.583 -40.586 -37.323 1.00 55.72 107 ASP A O 1
ATOM 860 N N . VAL A 1 108 ? 41.747 -40.069 -36.185 1.00 58.00 108 VAL A N 1
ATOM 861 C CA . VAL A 1 108 ? 42.383 -40.312 -34.870 1.00 58.00 108 VAL A CA 1
ATOM 862 C C . VAL A 1 108 ? 42.526 -41.811 -34.568 1.00 58.00 108 VAL A C 1
ATOM 864 O O . VAL A 1 108 ? 43.403 -42.214 -33.803 1.00 58.00 108 VAL A O 1
ATOM 867 N N . ARG A 1 109 ? 41.699 -42.671 -35.176 1.00 57.53 109 ARG A N 1
ATOM 868 C CA . ARG A 1 109 ? 41.736 -44.126 -34.940 1.00 57.53 109 ARG A CA 1
ATOM 869 C C . ARG A 1 109 ? 42.794 -44.847 -35.792 1.00 57.53 109 ARG A C 1
ATOM 871 O O . ARG A 1 109 ? 43.136 -45.980 -35.466 1.00 57.53 109 ARG A O 1
ATOM 878 N N . ALA A 1 110 ? 43.348 -44.206 -36.824 1.00 58.59 110 ALA A N 1
ATOM 879 C CA . ALA A 1 110 ? 44.297 -44.823 -37.759 1.00 58.59 110 ALA A CA 1
ATOM 880 C C . ALA A 1 110 ? 45.782 -44.749 -37.335 1.00 58.59 110 ALA A C 1
ATOM 882 O O . ALA A 1 110 ? 46.626 -45.356 -37.986 1.00 58.59 110 ALA A O 1
ATOM 883 N N . LEU A 1 111 ? 46.120 -44.056 -36.239 1.00 58.66 111 LEU A N 1
ATOM 884 C CA . LEU A 1 111 ? 47.510 -43.840 -35.788 1.00 58.66 111 LEU A CA 1
ATOM 885 C C . LEU A 1 111 ? 47.969 -44.742 -34.625 1.00 58.66 111 LEU A C 1
ATOM 887 O O . LEU A 1 111 ? 49.046 -44.531 -34.073 1.00 58.66 111 LEU A O 1
ATOM 891 N N . CYS A 1 112 ? 47.186 -45.762 -34.265 1.00 56.56 112 CYS A N 1
ATOM 892 C CA . CYS A 1 112 ? 47.575 -46.784 -33.287 1.00 56.56 112 CYS A CA 1
ATOM 893 C C . CYS A 1 112 ? 47.512 -48.184 -33.917 1.00 56.56 112 CYS A C 1
ATOM 895 O O . CYS A 1 112 ? 46.651 -48.998 -33.573 1.00 56.56 112 CYS A O 1
ATOM 897 N N . GLN A 1 113 ? 48.424 -48.459 -34.849 1.00 46.34 113 GLN A N 1
ATOM 898 C CA . GLN A 1 113 ? 48.888 -49.815 -35.137 1.00 46.34 113 GLN A CA 1
ATOM 899 C C . GLN A 1 113 ? 50.362 -49.787 -35.531 1.00 46.34 113 GLN A C 1
ATOM 901 O O . GLN A 1 113 ? 50.732 -48.895 -36.325 1.00 46.34 113 GLN A O 1
#

Sequence (113 aa):
MSDVRKLLKAKRQEARVVHPYATYGAGGQLRCTACGVGVKVAWEGHVGSKAHRVNVARVRKEEEERRKVEEERVRVEEEEEERKRRVDGGEENEEEEGGFPADFFSDVRALCQ

pLDDT: mean 73.24, std 14.04, range [37.88, 88.5]